Protein AF-A0A497MY96-F1 (afdb_monomer_lite)

pLDDT: mean 78.11, std 13.71, range [36.28, 89.88]

Structure (mmCIF, N/CA/C/O backbone):
data_AF-A0A497MY96-F1
#
_entry.id   AF-A0A497MY96-F1
#
loop_
_atom_site.group_PDB
_atom_site.id
_atom_site.type_symbol
_atom_site.label_atom_id
_atom_site.label_alt_id
_atom_site.label_comp_id
_atom_site.label_asy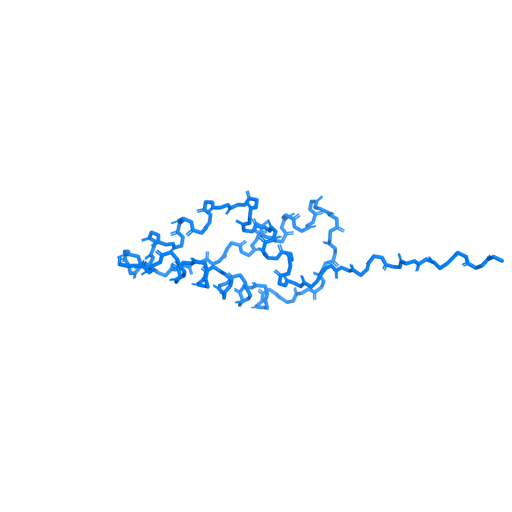m_id
_atom_site.label_entity_id
_atom_site.label_seq_id
_atom_site.pdbx_PDB_ins_code
_atom_site.Cartn_x
_atom_site.Cartn_y
_atom_site.Cartn_z
_atom_site.occupancy
_atom_site.B_iso_or_equiv
_atom_site.auth_seq_id
_atom_site.auth_comp_id
_atom_site.auth_asym_id
_atom_site.auth_atom_id
_atom_site.pdbx_PDB_model_num
ATOM 1 N N . MET A 1 1 ? -0.145 10.575 -42.312 1.00 36.28 1 MET A N 1
ATOM 2 C CA . MET A 1 1 ? -0.690 9.748 -41.214 1.00 36.28 1 MET A CA 1
ATOM 3 C C . MET A 1 1 ? 0.369 9.659 -40.127 1.00 36.28 1 MET A C 1
ATOM 5 O O . MET A 1 1 ? 1.341 8.943 -40.307 1.00 36.28 1 MET A O 1
ATOM 9 N N . ALA A 1 2 ? 0.245 10.451 -39.060 1.00 43.25 2 ALA A N 1
ATOM 10 C CA . ALA A 1 2 ? 1.146 10.373 -37.914 1.00 43.25 2 ALA A CA 1
ATOM 11 C C . ALA A 1 2 ? 0.510 9.441 -36.877 1.00 43.25 2 ALA A C 1
ATOM 13 O O . ALA A 1 2 ? -0.455 9.814 -36.213 1.00 43.25 2 ALA A O 1
ATOM 14 N N . PHE A 1 3 ? 1.011 8.209 -36.785 1.00 50.00 3 PHE A N 1
ATOM 15 C CA . PHE A 1 3 ? 0.695 7.319 -35.675 1.00 50.00 3 PHE A CA 1
ATOM 16 C C . PHE A 1 3 ? 1.363 7.895 -34.427 1.00 50.00 3 PHE A C 1
ATOM 18 O O . PHE A 1 3 ? 2.558 7.717 -34.201 1.00 50.00 3 PHE A O 1
ATOM 25 N N . LEU A 1 4 ? 0.589 8.648 -33.646 1.00 51.88 4 LEU A N 1
ATOM 26 C CA . LEU A 1 4 ? 0.959 9.034 -32.294 1.00 51.88 4 LEU A CA 1
ATOM 27 C C . LEU A 1 4 ? 1.171 7.746 -31.497 1.00 51.88 4 LEU A C 1
ATOM 29 O O . LEU A 1 4 ? 0.213 7.072 -31.116 1.00 51.88 4 LEU A O 1
ATOM 33 N N . LEU A 1 5 ? 2.437 7.409 -31.261 1.00 51.06 5 LEU A N 1
ATOM 34 C CA . LEU A 1 5 ? 2.852 6.521 -30.188 1.00 51.06 5 LEU A CA 1
ATOM 35 C C . LEU A 1 5 ? 2.337 7.146 -28.887 1.00 51.06 5 LEU A C 1
ATOM 37 O O . LEU A 1 5 ? 3.013 7.970 -28.273 1.00 51.06 5 LEU A O 1
ATOM 41 N N . ARG A 1 6 ? 1.110 6.796 -28.484 1.00 44.16 6 ARG A N 1
ATOM 42 C CA . ARG A 1 6 ? 0.659 6.987 -27.109 1.00 44.16 6 ARG A CA 1
ATOM 43 C C . ARG A 1 6 ? 1.619 6.158 -26.268 1.00 44.16 6 ARG A C 1
ATOM 45 O O . ARG A 1 6 ? 1.461 4.942 -26.173 1.00 44.16 6 ARG A O 1
ATOM 52 N N . LYS A 1 7 ? 2.652 6.799 -25.711 1.00 48.72 7 LYS A N 1
ATOM 53 C CA . LYS A 1 7 ? 3.323 6.269 -24.527 1.00 48.72 7 LYS A CA 1
ATOM 54 C C . LYS A 1 7 ? 2.177 5.928 -23.581 1.00 48.72 7 LYS A C 1
ATOM 56 O O . LYS A 1 7 ? 1.397 6.819 -23.260 1.00 48.72 7 LYS A O 1
ATOM 61 N N . LYS A 1 8 ? 1.990 4.648 -23.248 1.00 49.38 8 LYS A N 1
ATOM 62 C CA . LYS A 1 8 ? 1.147 4.295 -22.108 1.00 49.38 8 LYS A CA 1
ATOM 63 C C . LYS A 1 8 ? 1.793 5.028 -20.938 1.00 49.38 8 LYS A C 1
ATOM 65 O O . LYS A 1 8 ? 2.870 4.632 -20.506 1.00 49.38 8 LYS A O 1
ATOM 70 N N . GLU A 1 9 ? 1.234 6.169 -20.549 1.00 57.38 9 GLU A N 1
ATOM 71 C CA . GLU A 1 9 ? 1.578 6.774 -19.274 1.00 57.38 9 GLU A CA 1
ATOM 72 C C . GLU A 1 9 ? 1.328 5.684 -18.238 1.00 57.38 9 GLU A C 1
ATOM 74 O O . GLU A 1 9 ? 0.283 5.026 -18.270 1.00 57.38 9 GLU A O 1
ATOM 79 N N . ASN A 1 10 ? 2.330 5.405 -17.402 1.00 64.31 10 ASN A N 1
ATOM 80 C CA . ASN A 1 10 ? 2.078 4.563 -16.245 1.00 64.31 10 ASN A CA 1
ATOM 81 C C . ASN A 1 10 ? 0.908 5.204 -15.488 1.00 64.31 10 ASN A C 1
ATOM 83 O O . ASN A 1 10 ? 0.926 6.429 -15.314 1.00 64.31 10 ASN A O 1
ATOM 87 N N . PRO A 1 11 ? -0.101 4.419 -15.077 1.00 73.88 11 PRO A N 1
ATOM 88 C CA . PRO A 1 11 ? -1.177 4.941 -14.256 1.00 73.88 11 PRO A CA 1
ATOM 89 C C . PRO A 1 11 ? -0.589 5.665 -13.037 1.00 73.88 11 PRO A C 1
ATOM 91 O O . PRO A 1 11 ? 0.494 5.288 -12.570 1.00 73.88 11 PRO A O 1
ATOM 94 N N . PRO A 1 12 ? -1.267 6.695 -12.511 1.00 83.00 12 PRO A N 1
ATOM 95 C CA . PRO A 1 12 ? -0.883 7.313 -11.251 1.00 83.00 12 PRO A CA 1
ATOM 96 C C . PRO A 1 12 ? -0.636 6.249 -10.174 1.00 83.00 12 PRO A C 1
ATOM 98 O O . PRO A 1 12 ? -1.347 5.245 -10.118 1.00 83.00 12 PRO A O 1
ATOM 101 N N . LEU A 1 13 ? 0.338 6.479 -9.287 1.00 83.69 13 LEU A N 1
ATOM 102 C CA . LEU A 1 13 ? 0.649 5.549 -8.192 1.00 83.69 13 LEU A CA 1
ATOM 103 C C . LEU A 1 13 ? -0.603 5.200 -7.371 1.00 83.69 13 LEU A C 1
ATOM 105 O O . LEU A 1 13 ? -0.784 4.048 -6.995 1.00 83.69 13 LEU A O 1
ATOM 109 N N . GLU A 1 14 ? -1.493 6.170 -7.163 1.00 84.12 14 GLU A N 1
ATOM 110 C CA . GLU A 1 14 ? -2.782 5.969 -6.499 1.00 84.12 14 GLU A CA 1
ATOM 111 C C . GLU A 1 14 ? -3.668 4.935 -7.216 1.00 84.12 14 GLU A C 1
ATOM 113 O O . GLU A 1 14 ? -4.280 4.089 -6.565 1.00 84.12 14 GLU A O 1
ATOM 118 N N . GLU A 1 15 ? -3.732 4.956 -8.549 1.00 85.81 15 GLU A N 1
ATOM 119 C C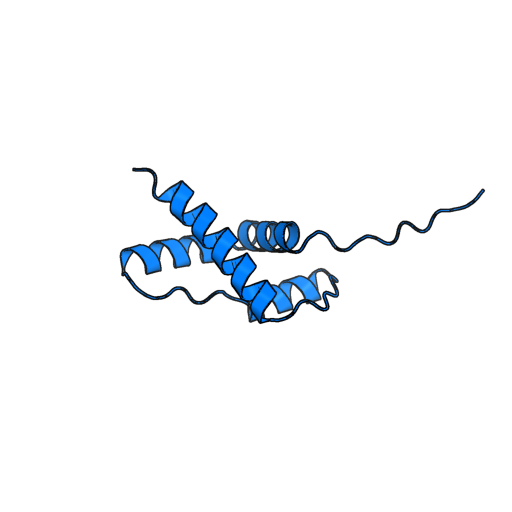A . GLU A 1 15 ? -4.506 3.972 -9.314 1.00 85.81 15 GLU A CA 1
ATOM 120 C C . GLU A 1 15 ? -3.886 2.579 -9.207 1.00 85.81 15 GLU A C 1
ATOM 122 O O . GLU A 1 15 ? -4.607 1.604 -9.001 1.00 85.81 15 GLU A O 1
ATOM 127 N N . LEU A 1 16 ? -2.555 2.486 -9.283 1.00 87.81 16 LEU A N 1
ATOM 128 C CA . LEU A 1 16 ? -1.833 1.222 -9.124 1.00 87.81 16 LEU A CA 1
ATOM 129 C C . LEU A 1 16 ? -2.050 0.630 -7.729 1.00 87.81 16 LEU A C 1
ATOM 131 O O . LEU A 1 16 ? -2.332 -0.558 -7.599 1.00 87.81 16 LEU A O 1
ATOM 135 N N . VAL A 1 17 ? -1.962 1.459 -6.688 1.00 89.00 17 VAL A N 1
ATOM 136 C CA . VAL A 1 17 ? -2.215 1.058 -5.299 1.00 89.00 17 VAL A CA 1
ATOM 137 C C . VAL A 1 17 ? -3.652 0.576 -5.129 1.00 89.00 17 VAL A C 1
ATOM 139 O O . VAL A 1 17 ? -3.878 -0.469 -4.524 1.00 89.00 17 VAL A O 1
ATOM 142 N N . ASN A 1 18 ? -4.628 1.290 -5.690 1.00 87.81 18 ASN A N 1
ATOM 143 C CA . ASN A 1 18 ? -6.021 0.866 -5.617 1.00 87.81 18 ASN A CA 1
ATOM 144 C C . ASN A 1 18 ? -6.260 -0.464 -6.337 1.00 87.81 18 ASN A C 1
ATOM 146 O O . ASN A 1 18 ? -6.902 -1.338 -5.763 1.00 87.81 18 ASN A O 1
ATOM 150 N N . GLN A 1 19 ? -5.697 -0.648 -7.534 1.00 88.88 19 GLN A N 1
ATOM 151 C CA . GLN A 1 19 ? -5.775 -1.917 -8.263 1.00 88.88 19 GLN A CA 1
ATOM 152 C C . GLN A 1 19 ? -5.135 -3.061 -7.477 1.00 88.88 19 GLN A C 1
ATOM 154 O O . GLN A 1 19 ? -5.727 -4.131 -7.358 1.00 88.88 19 GLN A O 1
ATOM 159 N N . PHE A 1 20 ? -3.964 -2.830 -6.883 1.00 89.75 20 PHE A N 1
ATOM 160 C CA . PHE A 1 20 ? -3.308 -3.821 -6.040 1.00 89.75 20 PHE A CA 1
ATOM 161 C C . PHE A 1 20 ? -4.178 -4.219 -4.845 1.00 89.75 20 PHE A C 1
ATOM 163 O O . PHE A 1 20 ? -4.325 -5.408 -4.579 1.00 89.75 20 PHE A O 1
ATOM 170 N N . LEU A 1 21 ? -4.773 -3.252 -4.142 1.00 87.06 21 LEU A N 1
ATOM 171 C CA . LEU A 1 21 ? -5.643 -3.517 -2.993 1.00 87.06 21 LEU A CA 1
ATOM 172 C C . LEU A 1 21 ? -6.990 -4.141 -3.393 1.00 87.06 21 LEU A C 1
ATOM 174 O O . LEU A 1 21 ? -7.602 -4.822 -2.573 1.00 87.06 21 LEU A O 1
ATOM 178 N N . ASP A 1 22 ? -7.464 -3.917 -4.620 1.00 86.62 22 ASP A N 1
ATOM 179 C CA . ASP A 1 22 ? -8.652 -4.585 -5.166 1.00 86.62 22 ASP A CA 1
ATOM 180 C C . ASP A 1 22 ? -8.357 -6.049 -5.520 1.00 86.62 22 ASP A C 1
ATOM 182 O O . ASP A 1 22 ? -9.165 -6.927 -5.222 1.00 86.62 22 ASP A O 1
ATOM 186 N N . GLU A 1 23 ? -7.182 -6.331 -6.093 1.00 87.44 23 GLU A N 1
ATOM 187 C CA . GLU A 1 23 ? -6.705 -7.700 -6.345 1.00 87.44 23 GLU A CA 1
ATOM 188 C C . GLU A 1 23 ? -6.313 -8.425 -5.040 1.00 87.44 23 GLU A C 1
ATOM 190 O O . GLU A 1 23 ? -6.434 -9.646 -4.949 1.00 87.44 23 GLU A O 1
ATOM 195 N N . ASN A 1 24 ? -5.885 -7.681 -4.013 1.00 84.81 24 ASN A N 1
ATOM 196 C CA . ASN A 1 24 ? -5.417 -8.188 -2.720 1.00 84.81 24 ASN A CA 1
ATOM 197 C C . ASN A 1 24 ? -6.269 -7.648 -1.562 1.00 84.81 24 ASN A C 1
ATOM 199 O O . ASN A 1 24 ? -5.752 -7.053 -0.613 1.00 84.81 24 ASN A O 1
ATOM 203 N N . SER A 1 25 ? -7.583 -7.889 -1.603 1.00 78.12 25 SER A N 1
ATOM 204 C CA . SER A 1 25 ? -8.510 -7.427 -0.556 1.00 78.12 25 SER A CA 1
ATOM 205 C C . SER A 1 25 ? -8.126 -7.901 0.853 1.00 78.12 25 SER A C 1
ATOM 207 O O . SER A 1 25 ? -8.387 -7.200 1.830 1.00 78.12 25 SER A O 1
ATOM 209 N N . GLY A 1 26 ? -7.438 -9.045 0.954 1.00 82.06 26 GLY A N 1
ATOM 210 C CA . GLY A 1 26 ? -6.946 -9.597 2.216 1.00 82.06 26 GLY A CA 1
ATOM 211 C C . GLY A 1 26 ? -5.956 -8.692 2.961 1.00 82.06 26 GLY A C 1
ATOM 212 O O . GLY A 1 26 ? -5.904 -8.750 4.184 1.00 82.06 26 GLY A O 1
ATOM 213 N N . GLU A 1 27 ? -5.220 -7.815 2.271 1.00 81.25 27 GLU A N 1
ATOM 214 C CA . GLU A 1 27 ? -4.337 -6.833 2.926 1.00 81.25 27 GLU A CA 1
ATOM 215 C C . GLU A 1 27 ? -5.158 -5.748 3.647 1.00 81.25 27 GLU A C 1
ATOM 217 O O . GLU A 1 27 ? -4.791 -5.292 4.727 1.00 81.25 27 GLU A O 1
ATOM 222 N N . VAL A 1 28 ? -6.327 -5.391 3.101 1.00 79.44 28 VAL A N 1
ATOM 223 C CA . VAL A 1 28 ? -7.272 -4.460 3.741 1.00 79.44 28 VAL A CA 1
ATOM 224 C C . VAL A 1 28 ? -7.957 -5.117 4.942 1.00 79.44 28 VAL A C 1
ATOM 226 O O . VAL A 1 28 ? -8.149 -4.469 5.970 1.00 79.44 28 VAL A O 1
ATOM 229 N N . ASP A 1 29 ? -8.319 -6.400 4.836 1.00 81.75 29 ASP A N 1
ATOM 230 C CA . ASP A 1 29 ? -8.873 -7.175 5.955 1.00 81.75 29 ASP A CA 1
ATOM 231 C C . ASP A 1 29 ? -7.853 -7.323 7.098 1.00 81.75 29 ASP A C 1
ATOM 233 O O . ASP A 1 29 ? -8.197 -7.125 8.264 1.00 81.75 29 ASP A O 1
ATOM 237 N N . LEU A 1 30 ? -6.587 -7.601 6.766 1.00 83.88 30 LEU A N 1
ATOM 238 C CA . LEU A 1 30 ? -5.489 -7.688 7.728 1.00 83.88 30 LEU A CA 1
ATOM 239 C C . LEU A 1 30 ? -5.248 -6.347 8.427 1.00 83.88 30 LEU A C 1
ATOM 241 O O . LEU A 1 30 ? -5.127 -6.305 9.649 1.00 83.88 30 LEU A O 1
ATOM 245 N N . ALA A 1 31 ? -5.212 -5.251 7.668 1.00 83.69 31 ALA A N 1
ATOM 246 C CA . ALA A 1 31 ? -5.043 -3.915 8.225 1.00 83.69 31 ALA A CA 1
ATOM 247 C C . ALA A 1 31 ? -6.172 -3.540 9.192 1.00 83.69 31 ALA A C 1
ATOM 249 O O . ALA A 1 31 ? -5.906 -3.006 10.265 1.00 83.69 31 ALA A O 1
ATOM 250 N N . TRP A 1 32 ? -7.421 -3.868 8.845 1.00 82.25 32 TRP A N 1
ATOM 251 C CA . TRP A 1 32 ? -8.570 -3.653 9.725 1.00 82.25 32 TRP A CA 1
ATOM 252 C C . TRP A 1 32 ? -8.478 -4.489 11.008 1.00 82.25 32 TRP A C 1
ATOM 254 O O . TRP A 1 32 ? -8.721 -3.979 12.100 1.00 82.25 32 TRP A O 1
ATOM 264 N N . HIS A 1 33 ? -8.074 -5.756 10.901 1.00 84.75 33 HIS A N 1
ATOM 265 C CA . HIS A 1 33 ? -7.886 -6.610 12.072 1.00 84.75 33 HIS A CA 1
ATOM 266 C C . HIS A 1 33 ? -6.787 -6.079 13.003 1.00 84.75 33 HIS A C 1
ATOM 268 O O . HIS A 1 33 ? -6.992 -5.973 14.211 1.00 84.75 33 HIS A O 1
ATOM 274 N N . LEU A 1 34 ? -5.648 -5.672 12.439 1.00 84.81 34 LEU A N 1
ATOM 275 C CA . LEU A 1 34 ? -4.534 -5.104 13.198 1.00 84.81 34 LEU A CA 1
ATOM 276 C C . LEU A 1 34 ? -4.915 -3.781 13.876 1.00 84.81 34 LEU A C 1
ATOM 278 O O . LEU A 1 34 ? -4.507 -3.551 15.014 1.00 84.81 34 LEU A O 1
ATOM 282 N N . GLU A 1 35 ? -5.745 -2.951 13.236 1.00 82.62 35 GLU A N 1
ATOM 283 C CA . GLU A 1 35 ? -6.294 -1.739 13.855 1.00 82.62 35 GLU A CA 1
ATOM 284 C C . GLU A 1 35 ? -7.145 -2.073 15.093 1.00 82.62 35 GLU A C 1
ATOM 286 O O . GLU A 1 35 ? -6.967 -1.453 16.146 1.00 82.62 35 GLU A O 1
ATOM 291 N N . MET A 1 36 ? -8.007 -3.097 15.016 1.00 83.06 36 MET A N 1
ATOM 292 C CA . MET A 1 36 ? -8.797 -3.561 16.168 1.00 83.06 36 MET A CA 1
ATOM 293 C C . MET A 1 36 ? -7.914 -4.056 17.320 1.00 83.06 36 MET A C 1
ATOM 295 O O . MET A 1 36 ? -8.202 -3.783 18.488 1.00 83.06 36 MET A O 1
ATOM 299 N N . GLU A 1 37 ? -6.826 -4.754 17.000 1.00 84.19 37 GLU A N 1
ATOM 300 C CA . GLU A 1 37 ? -5.853 -5.244 17.981 1.00 84.19 37 GLU A CA 1
ATOM 301 C C . GLU A 1 37 ? -4.862 -4.163 18.454 1.00 84.19 37 GLU A C 1
ATOM 303 O O . GLU A 1 37 ? -3.999 -4.439 19.290 1.00 84.19 37 GLU A O 1
ATOM 308 N N . LYS A 1 38 ? -4.990 -2.917 17.963 1.00 79.56 38 LYS A N 1
ATOM 309 C CA . LYS A 1 38 ? -4.067 -1.793 18.216 1.00 79.56 38 LYS A CA 1
ATOM 310 C C . LYS A 1 38 ? -2.613 -2.117 17.860 1.00 79.56 38 LYS A C 1
ATOM 312 O O . LYS A 1 38 ? -1.681 -1.585 18.469 1.00 79.56 38 LYS A O 1
ATOM 317 N N . MET A 1 39 ? -2.419 -2.993 16.882 1.00 80.12 39 MET A N 1
ATOM 318 C CA . MET A 1 39 ? -1.110 -3.346 16.358 1.00 80.12 39 MET A CA 1
ATOM 319 C C . MET A 1 39 ? -0.753 -2.462 15.159 1.00 80.12 39 MET A C 1
ATOM 321 O O . MET A 1 39 ? -1.630 -2.069 14.389 1.00 80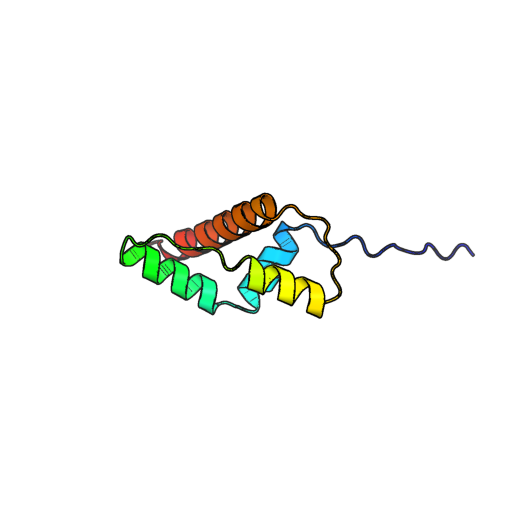.12 39 MET A O 1
ATOM 325 N N . PRO A 1 40 ? 0.537 -2.137 14.970 1.00 77.12 40 PRO A N 1
ATOM 326 C CA . PRO A 1 40 ? 0.971 -1.374 13.810 1.00 77.12 40 PRO A CA 1
ATOM 327 C C . PRO A 1 40 ? 0.796 -2.202 12.531 1.00 77.12 40 PRO A C 1
ATOM 329 O O . PRO A 1 40 ? 1.345 -3.298 12.409 1.00 77.12 40 PRO A O 1
ATOM 332 N N . TYR A 1 41 ? 0.066 -1.659 11.557 1.00 81.25 41 TYR A N 1
ATOM 333 C CA . TYR A 1 41 ? 0.010 -2.222 10.212 1.00 81.25 41 TYR A CA 1
ATOM 334 C C . TYR A 1 41 ? 1.286 -1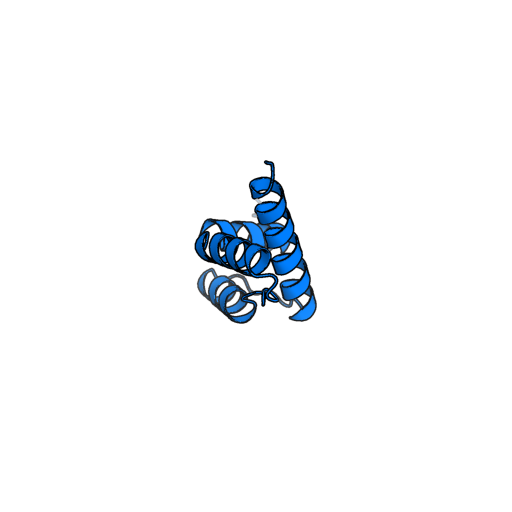.873 9.442 1.00 81.25 41 TYR A C 1
ATOM 336 O O . TYR A 1 41 ? 1.711 -0.718 9.409 1.00 81.25 41 TYR A O 1
ATOM 344 N N . ILE A 1 42 ? 1.895 -2.880 8.816 1.00 81.75 42 ILE A N 1
ATOM 345 C CA . ILE A 1 42 ? 3.085 -2.713 7.980 1.00 81.75 42 ILE A CA 1
ATOM 346 C C . ILE A 1 42 ? 2.647 -2.859 6.519 1.00 81.75 42 ILE A C 1
ATOM 348 O O . ILE A 1 42 ? 2.271 -3.964 6.123 1.00 81.75 42 ILE A O 1
ATOM 352 N N . PRO A 1 43 ? 2.708 -1.790 5.702 1.00 82.94 43 PRO A N 1
ATOM 353 C CA . PRO A 1 43 ? 2.305 -1.864 4.304 1.00 82.94 43 PRO A CA 1
ATOM 354 C C . PRO A 1 43 ? 3.140 -2.890 3.516 1.00 82.94 43 PRO A C 1
ATOM 356 O O . PRO A 1 43 ? 4.371 -2.913 3.647 1.00 82.94 43 PRO A O 1
ATOM 359 N N . PRO A 1 44 ? 2.525 -3.708 2.641 1.00 85.75 44 PRO A N 1
ATOM 360 C CA . PRO A 1 44 ? 3.209 -4.752 1.880 1.00 85.75 44 PRO A CA 1
ATOM 361 C C . PRO A 1 44 ? 3.954 -4.173 0.663 1.00 85.75 44 PRO A C 1
ATOM 363 O O . PRO A 1 44 ? 3.705 -4.543 -0.483 1.00 85.75 44 PRO A O 1
ATOM 366 N N . VAL A 1 45 ? 4.904 -3.264 0.905 1.00 86.81 45 VAL A N 1
ATOM 367 C CA . VAL A 1 45 ? 5.640 -2.526 -0.139 1.00 86.81 45 VAL A CA 1
ATOM 368 C C . VAL A 1 45 ? 6.345 -3.464 -1.119 1.00 86.81 45 VAL A C 1
ATOM 370 O O . VAL A 1 45 ? 6.300 -3.238 -2.322 1.00 86.81 45 VAL A O 1
ATOM 373 N N . VAL A 1 46 ? 6.964 -4.537 -0.616 1.00 86.25 46 VAL A N 1
ATOM 374 C CA . VAL A 1 46 ? 7.663 -5.523 -1.458 1.00 86.25 46 VAL A CA 1
ATOM 375 C C . VAL A 1 46 ? 6.676 -6.243 -2.376 1.00 86.25 46 VAL A C 1
ATOM 377 O O . VAL A 1 46 ? 6.894 -6.263 -3.580 1.00 86.25 46 VAL A O 1
ATOM 380 N N . LYS A 1 47 ? 5.541 -6.725 -1.844 1.00 86.38 47 LYS A N 1
ATOM 381 C CA . LYS A 1 47 ? 4.511 -7.389 -2.659 1.00 86.38 47 LYS A CA 1
ATOM 382 C C . LYS A 1 47 ? 3.932 -6.454 -3.720 1.00 86.38 47 LYS A C 1
ATOM 384 O O . LYS A 1 47 ? 3.661 -6.891 -4.830 1.00 86.38 47 LYS A O 1
ATOM 389 N N . PHE A 1 48 ? 3.747 -5.175 -3.391 1.00 88.50 48 PHE A N 1
ATOM 390 C CA . PHE A 1 48 ? 3.283 -4.178 -4.353 1.00 88.50 48 PHE A CA 1
ATOM 391 C C . PHE A 1 48 ? 4.305 -3.938 -5.472 1.00 88.50 48 PHE A C 1
ATOM 393 O O . PHE A 1 48 ? 3.933 -3.846 -6.639 1.00 88.50 48 PHE A O 1
ATOM 400 N N . MET A 1 49 ? 5.596 -3.857 -5.134 1.00 86.31 49 MET A N 1
ATOM 401 C CA . MET A 1 49 ? 6.668 -3.729 -6.125 1.00 86.31 49 MET A CA 1
ATOM 402 C C . MET A 1 49 ? 6.764 -4.964 -7.027 1.00 86.31 49 MET A C 1
ATOM 404 O O . MET A 1 49 ? 6.878 -4.805 -8.242 1.00 86.31 49 MET A O 1
ATOM 408 N N . ASP A 1 50 ? 6.655 -6.162 -6.453 1.00 88.00 50 ASP A N 1
ATOM 409 C CA . ASP A 1 50 ? 6.629 -7.419 -7.203 1.00 88.00 50 ASP A CA 1
ATOM 410 C C . ASP A 1 50 ? 5.414 -7.463 -8.143 1.00 88.00 50 ASP A C 1
ATOM 412 O O . ASP A 1 50 ? 5.568 -7.696 -9.340 1.00 88.00 50 ASP A O 1
ATOM 416 N N . TRP A 1 51 ? 4.223 -7.113 -7.647 1.00 89.88 51 TRP A N 1
ATOM 417 C CA . TRP A 1 51 ? 3.000 -7.020 -8.450 1.00 89.88 51 TRP A CA 1
ATOM 418 C C . TRP A 1 51 ? 3.131 -6.015 -9.604 1.00 89.88 51 TRP A C 1
ATOM 420 O O . TRP A 1 51 ? 2.747 -6.309 -10.736 1.00 89.88 51 TRP A O 1
ATOM 430 N N . MET A 1 52 ? 3.718 -4.835 -9.362 1.00 87.31 52 MET A N 1
ATOM 431 C CA . MET A 1 52 ? 3.979 -3.860 -10.428 1.00 87.31 52 MET A CA 1
ATOM 432 C C . MET A 1 52 ? 4.914 -4.436 -11.496 1.00 87.31 52 MET A C 1
ATOM 434 O O . MET A 1 52 ? 4.645 -4.275 -12.690 1.00 87.31 52 MET A O 1
ATOM 438 N N . ALA A 1 53 ? 5.976 -5.129 -11.079 1.00 86.06 53 ALA A N 1
ATOM 439 C CA . ALA A 1 53 ? 6.919 -5.764 -11.990 1.00 86.06 53 ALA A CA 1
ATOM 440 C C . ALA A 1 53 ? 6.245 -6.858 -12.837 1.00 86.06 53 ALA A C 1
ATOM 442 O O . ALA A 1 53 ? 6.445 -6.895 -14.051 1.00 86.06 53 ALA A O 1
ATOM 443 N N . GLU A 1 54 ? 5.386 -7.688 -12.237 1.00 87.38 54 GLU A N 1
ATOM 444 C CA . GLU A 1 54 ? 4.611 -8.725 -12.937 1.00 87.38 54 GLU A CA 1
ATOM 445 C C . GLU A 1 54 ? 3.640 -8.144 -13.971 1.00 87.38 54 GLU A C 1
ATOM 447 O O . GLU A 1 54 ? 3.486 -8.686 -15.068 1.00 87.38 54 GLU A O 1
ATOM 452 N N . LYS A 1 55 ? 3.004 -7.009 -13.660 1.00 84.19 55 LYS A N 1
ATOM 453 C CA . LYS A 1 55 ? 2.102 -6.298 -14.584 1.00 84.19 55 LYS A CA 1
ATOM 454 C C . LYS A 1 55 ? 2.854 -5.520 -15.672 1.00 84.19 55 LYS A C 1
ATOM 456 O O . LYS A 1 55 ? 2.227 -4.975 -16.583 1.00 84.19 55 LYS A O 1
ATOM 461 N N . GLY A 1 56 ? 4.186 -5.469 -15.604 1.00 82.00 56 GLY A N 1
ATOM 462 C CA . GLY A 1 56 ? 5.033 -4.726 -16.534 1.00 82.00 56 GLY A CA 1
ATOM 463 C C . GLY A 1 56 ? 5.034 -3.213 -16.297 1.00 82.00 56 GLY A C 1
ATOM 464 O O . GLY A 1 56 ? 5.430 -2.460 -17.190 1.00 82.00 56 GLY A O 1
ATOM 465 N N . TYR A 1 57 ? 4.597 -2.755 -15.119 1.00 82.50 57 TYR A N 1
ATOM 466 C CA . TYR A 1 57 ? 4.731 -1.361 -14.709 1.00 82.50 57 TYR A CA 1
ATOM 467 C C . TYR A 1 57 ? 6.147 -1.128 -14.203 1.00 82.50 57 TYR A C 1
ATOM 469 O O . TYR A 1 57 ? 6.581 -1.707 -13.210 1.00 82.50 57 TYR A O 1
ATOM 477 N N . ASN A 1 58 ? 6.878 -0.266 -14.902 1.00 65.62 58 ASN A N 1
ATOM 478 C CA . ASN A 1 58 ? 8.227 0.090 -14.502 1.00 65.62 58 ASN A CA 1
ATOM 479 C C . ASN A 1 58 ? 8.191 1.458 -13.837 1.00 65.62 58 ASN A C 1
ATOM 481 O O . ASN A 1 58 ? 8.046 2.483 -14.507 1.00 65.62 58 ASN A O 1
ATOM 485 N N . SER A 1 59 ? 8.259 1.457 -12.514 1.00 61.47 59 SER A N 1
ATOM 486 C CA . SER A 1 59 ? 7.999 2.642 -11.721 1.00 61.47 59 SER A CA 1
ATOM 487 C C . SER A 1 59 ? 9.215 2.999 -10.876 1.00 61.47 59 SER A C 1
ATOM 489 O O . SER A 1 59 ? 9.501 2.332 -9.888 1.00 61.47 59 SER A O 1
ATOM 491 N N . ASN A 1 60 ? 9.901 4.090 -11.226 1.00 70.19 60 ASN A N 1
ATOM 492 C CA . ASN A 1 60 ? 10.960 4.705 -10.409 1.00 70.19 60 ASN A CA 1
ATOM 493 C C . ASN A 1 60 ? 10.378 5.428 -9.171 1.00 70.19 60 ASN A C 1
ATOM 495 O O . ASN A 1 60 ? 10.775 6.549 -8.862 1.00 70.19 60 ASN A O 1
ATOM 499 N N . TYR A 1 61 ? 9.384 4.844 -8.498 1.00 78.06 61 TYR A N 1
ATOM 500 C CA . TYR A 1 61 ? 8.843 5.421 -7.271 1.00 78.06 61 TYR A CA 1
ATOM 501 C C . TYR A 1 61 ? 9.758 5.082 -6.096 1.00 78.06 61 TYR A C 1
ATOM 503 O O . TYR A 1 61 ? 10.168 3.934 -5.917 1.00 78.06 61 TYR A O 1
ATOM 511 N N . ASP A 1 62 ? 10.042 6.079 -5.263 1.00 85.06 62 ASP A N 1
ATOM 512 C CA . ASP A 1 62 ? 10.725 5.858 -3.997 1.00 85.06 62 ASP A CA 1
ATOM 513 C C . ASP A 1 62 ? 9.909 4.934 -3.093 1.00 85.06 62 ASP A C 1
ATOM 515 O O . ASP A 1 62 ? 8.695 5.093 -2.929 1.00 85.06 62 ASP A O 1
ATOM 519 N N . ARG A 1 63 ? 10.604 4.016 -2.416 1.00 84.31 63 ARG A N 1
ATOM 520 C CA . ARG A 1 63 ? 10.001 3.072 -1.465 1.00 84.31 63 ARG A CA 1
ATOM 521 C C . ARG A 1 63 ? 9.119 3.768 -0.421 1.00 84.31 63 ARG A C 1
ATOM 523 O O . ARG A 1 63 ? 8.044 3.273 -0.110 1.00 84.31 63 ARG A O 1
ATOM 530 N N . LYS A 1 64 ? 9.558 4.927 0.086 1.00 85.75 64 LYS A N 1
ATOM 531 C CA . LYS A 1 64 ? 8.809 5.724 1.074 1.00 85.75 64 LYS A CA 1
ATOM 532 C C . LYS A 1 64 ? 7.500 6.279 0.513 1.00 85.75 64 LYS A C 1
ATOM 534 O O . LYS A 1 64 ? 6.513 6.356 1.231 1.00 85.75 64 LYS A O 1
ATOM 539 N N . THR A 1 65 ? 7.491 6.662 -0.761 1.00 86.62 65 THR A N 1
ATOM 540 C CA . THR A 1 65 ? 6.299 7.184 -1.441 1.00 86.62 65 THR A CA 1
ATOM 541 C C . THR A 1 65 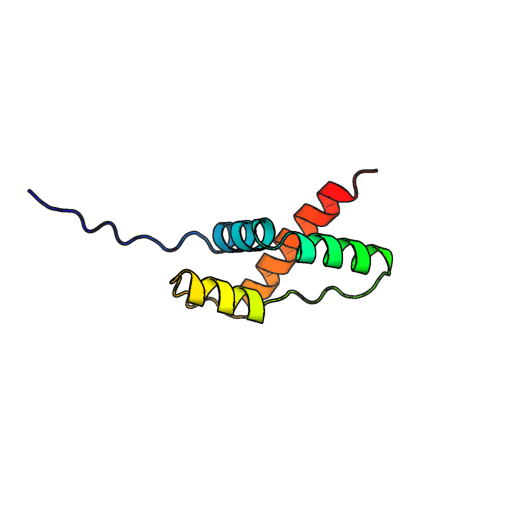? 5.271 6.077 -1.637 1.00 86.62 65 THR A C 1
ATOM 543 O O . THR A 1 65 ? 4.093 6.277 -1.364 1.00 86.62 65 THR A O 1
ATOM 546 N N . ILE A 1 66 ? 5.732 4.891 -2.044 1.00 87.81 66 ILE A N 1
ATOM 547 C CA . ILE A 1 66 ? 4.890 3.694 -2.149 1.00 87.81 66 ILE A CA 1
ATOM 548 C C . ILE A 1 66 ? 4.290 3.342 -0.786 1.00 87.81 66 ILE A C 1
ATOM 550 O O . ILE A 1 66 ? 3.093 3.101 -0.684 1.00 87.81 66 ILE A O 1
ATOM 554 N N . GLU A 1 67 ? 5.117 3.323 0.259 1.00 88.50 67 GLU A N 1
ATOM 555 C CA . GLU A 1 67 ? 4.686 3.029 1.625 1.00 88.50 67 GLU A CA 1
ATOM 556 C C . GLU A 1 67 ? 3.615 4.009 2.111 1.00 88.50 67 GLU A C 1
ATOM 558 O O . GLU A 1 67 ? 2.574 3.577 2.602 1.00 88.50 67 GLU A O 1
ATOM 563 N N . ALA A 1 68 ? 3.835 5.312 1.918 1.00 88.25 68 ALA A N 1
ATOM 564 C CA . ALA A 1 68 ? 2.891 6.348 2.316 1.00 88.25 68 ALA A CA 1
ATOM 565 C C . ALA A 1 68 ? 1.551 6.239 1.568 1.00 88.25 68 ALA A C 1
ATOM 567 O O . ALA A 1 68 ? 0.498 6.345 2.195 1.00 88.25 68 ALA A O 1
ATOM 568 N N . GLU A 1 69 ? 1.567 5.994 0.253 1.00 88.56 69 GLU A N 1
ATOM 569 C CA . GLU A 1 69 ? 0.326 5.849 -0.519 1.00 88.56 69 GLU A CA 1
ATOM 570 C C . GLU A 1 69 ? -0.402 4.532 -0.227 1.00 88.56 69 GLU A C 1
ATOM 572 O O . GLU A 1 69 ? -1.628 4.534 -0.119 1.00 88.56 69 GLU A O 1
ATOM 577 N N . LEU A 1 70 ? 0.317 3.422 -0.016 1.00 87.88 70 LEU A N 1
ATOM 578 C CA . LEU A 1 70 ? -0.295 2.169 0.438 1.00 87.88 70 LEU A CA 1
ATOM 579 C C . LEU A 1 70 ? -0.979 2.352 1.791 1.00 87.88 70 LEU A C 1
ATOM 581 O O . LEU A 1 70 ? -2.131 1.953 1.941 1.00 87.88 70 LEU A O 1
ATOM 585 N N . LEU A 1 71 ? -0.290 2.964 2.758 1.00 87.88 71 LEU A N 1
ATOM 586 C CA . LEU A 1 71 ? -0.844 3.220 4.084 1.00 87.88 71 LEU A CA 1
ATOM 587 C C . LEU A 1 71 ? -2.115 4.066 3.975 1.00 87.88 71 LEU A C 1
ATOM 589 O O . LEU A 1 71 ? -3.167 3.654 4.449 1.00 87.88 71 LEU A O 1
ATOM 593 N N . LYS A 1 72 ? -2.042 5.194 3.268 1.00 87.50 72 LYS A N 1
ATOM 594 C CA . LYS A 1 72 ? -3.163 6.117 3.078 1.00 87.50 72 LYS A CA 1
ATOM 595 C C . LYS A 1 72 ? -4.361 5.455 2.394 1.00 87.50 72 LYS A C 1
ATOM 597 O O . LYS A 1 72 ? -5.500 5.667 2.807 1.00 87.50 72 LYS A O 1
ATOM 602 N N . ALA A 1 73 ? -4.130 4.647 1.358 1.00 87.44 73 ALA A N 1
ATOM 603 C CA . ALA A 1 73 ? -5.199 3.939 0.657 1.00 87.44 73 ALA A CA 1
ATOM 604 C C . ALA A 1 73 ? -5.847 2.860 1.536 1.00 87.44 73 ALA A C 1
ATOM 606 O O . ALA A 1 73 ? -7.072 2.712 1.537 1.00 87.44 73 ALA A O 1
ATOM 607 N N . VAL A 1 74 ? -5.040 2.133 2.310 1.00 85.75 74 VAL A N 1
ATOM 608 C CA . VAL A 1 74 ? -5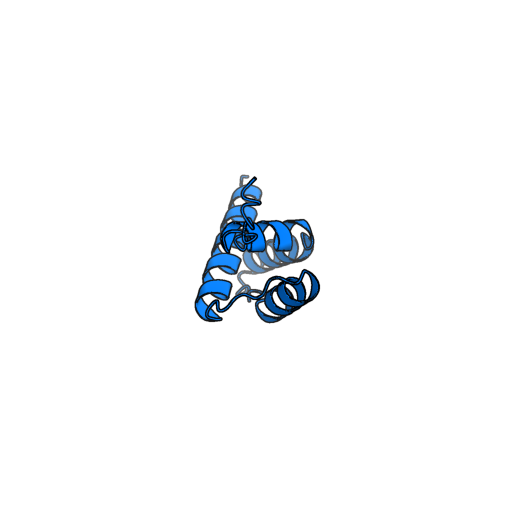.521 1.138 3.270 1.00 85.75 74 VAL A CA 1
ATOM 609 C C . VAL A 1 74 ? -6.312 1.813 4.388 1.00 85.75 74 VAL A C 1
ATOM 611 O O . VAL A 1 74 ? -7.468 1.453 4.587 1.00 85.75 74 VAL A O 1
ATOM 614 N N . GLU A 1 75 ? -5.767 2.839 5.043 1.00 83.50 75 GLU A N 1
ATOM 615 C CA . GLU A 1 75 ? -6.449 3.621 6.083 1.00 83.50 75 GLU A CA 1
ATOM 616 C C . GLU A 1 75 ? -7.777 4.195 5.579 1.00 83.50 75 GLU A C 1
ATOM 618 O O . GLU A 1 75 ? -8.796 4.096 6.258 1.00 83.50 75 GLU A O 1
ATOM 623 N N . ALA A 1 76 ? -7.820 4.724 4.352 1.00 85.44 76 ALA A N 1
ATOM 624 C CA . ALA A 1 76 ? -9.055 5.230 3.763 1.00 85.44 76 ALA A CA 1
ATOM 625 C C . ALA A 1 76 ? -10.121 4.131 3.575 1.00 85.44 76 ALA A C 1
ATOM 627 O O . ALA A 1 76 ? -11.315 4.394 3.736 1.00 85.44 76 ALA A O 1
ATOM 628 N N . ARG A 1 77 ? -9.724 2.899 3.230 1.00 82.62 77 ARG A N 1
ATOM 629 C CA . ARG A 1 77 ? -10.640 1.751 3.078 1.00 82.62 77 ARG A CA 1
ATOM 630 C C . ARG A 1 77 ? -11.073 1.178 4.427 1.00 82.62 77 ARG A C 1
ATOM 632 O O . ARG A 1 77 ? -12.250 0.863 4.603 1.00 82.62 77 ARG A O 1
ATOM 639 N N . VAL A 1 78 ? -10.143 1.079 5.371 1.00 81.56 78 VAL A N 1
ATOM 640 C CA . VAL A 1 78 ? -10.372 0.623 6.746 1.00 81.56 78 VAL A CA 1
ATOM 641 C C . VAL A 1 78 ? -11.304 1.594 7.477 1.00 81.56 78 VAL A C 1
ATOM 643 O O . VAL A 1 78 ? -12.337 1.173 7.986 1.00 81.56 78 VAL A O 1
ATOM 646 N N . SER A 1 79 ? -11.046 2.902 7.403 1.00 78.56 79 SER A N 1
ATOM 647 C CA . SER A 1 79 ? -11.907 3.944 7.979 1.00 78.56 79 SER A CA 1
ATOM 648 C C . SER A 1 79 ? -13.320 3.934 7.382 1.00 78.56 79 SER A C 1
ATOM 650 O O . SER A 1 79 ? -14.303 4.049 8.112 1.00 78.56 79 SER A O 1
ATOM 652 N N . LYS A 1 80 ? -13.457 3.702 6.065 1.00 74.56 80 LYS A N 1
ATOM 653 C CA . LYS A 1 80 ? -14.770 3.506 5.419 1.00 74.56 80 LYS A CA 1
ATOM 654 C C . LYS A 1 80 ? -15.506 2.261 5.924 1.00 74.56 80 LYS A C 1
ATOM 656 O O . LYS A 1 80 ? -16.733 2.278 5.979 1.00 74.56 80 LYS A O 1
ATOM 661 N N . ARG A 1 81 ? -14.785 1.192 6.275 1.00 69.50 81 ARG A N 1
ATOM 662 C CA . ARG A 1 81 ? -15.354 -0.023 6.885 1.00 69.50 81 ARG A CA 1
ATOM 663 C C . ARG A 1 81 ? -15.700 0.165 8.362 1.00 69.50 81 ARG A C 1
ATOM 665 O O . ARG A 1 81 ? -16.691 -0.396 8.808 1.00 69.50 81 ARG A O 1
ATOM 672 N N . GLY A 1 82 ? -14.939 0.985 9.086 1.00 56.38 82 GLY A N 1
ATOM 673 C CA . GLY A 1 82 ? -15.150 1.328 10.495 1.00 56.38 82 GLY A CA 1
ATOM 674 C C . GLY A 1 82 ? -16.351 2.238 10.778 1.00 56.38 82 GLY A C 1
ATOM 675 O O . GLY A 1 82 ? -16.537 2.662 11.915 1.00 56.38 82 GLY A O 1
ATOM 676 N N . VAL A 1 83 ? -17.194 2.542 9.784 1.00 45.75 83 VAL A N 1
ATOM 677 C CA . VAL A 1 83 ? -18.461 3.254 10.000 1.00 45.75 83 VAL A CA 1
ATOM 678 C C . VAL A 1 83 ? -19.530 2.280 10.515 1.00 45.75 83 VAL A C 1
ATOM 680 O O . VAL A 1 83 ? -20.439 1.905 9.773 1.00 45.75 83 VAL A O 1
ATOM 683 N N . LYS A 1 84 ? -19.409 1.879 11.787 1.00 38.97 84 LYS A N 1
ATOM 684 C CA . LYS A 1 84 ? -20.475 1.874 12.811 1.00 38.97 84 LYS A CA 1
ATOM 685 C C . LYS A 1 84 ? -20.039 1.195 14.103 1.00 38.97 84 LYS A C 1
ATOM 687 O O . LYS A 1 84 ? -19.620 0.022 14.040 1.00 38.97 84 LYS A O 1
#

Sequence (84 aa):
MAFLLRKKENPPLEELVNQFLDENSGEVDLAWHLEMEKMPYIPPVVKFMDWMAEKGYNSNYDRKTIEAELLKAVEARVSKRGVK

Radius of gyration: 15.36 Å; chains: 1; bounding box: 31×20×59 Å

Foldseek 3Di:
DDPPPPPPDQPPLLVLLVVVCVVVVVLLVVCLVCVVVVHDRFQPLVVSVVVCVVVVNDDPDDSVRNRVSNVVVSCVSSVVVPPD

Secondary structure (DSSP, 8-state):
--------PPPPHHHHHHHHHHHTHHHHHHHHHHHHTTPPP---HHHHHHHHHHTT------HHHHHHHHHHHHHHHHHHHT--